Protein AF-A0A3T0YAG1-F1 (afdb_monomer_lite)

pLDDT: mean 77.73, std 17.37, range [33.34, 94.31]

Sequence (149 aa):
MKGSWGEVEWSDKTLEEVADEIDERHTSSPGSAPKASDEEEEIAIKLARVQPSAGVIAAFIELERELGLYLTALGIEWSGSPVVAMKRAPGVSENIKKLVSRLAYLRNAAAHGKSDVSYDSAVEYIRATIELARQVQALTVQQATQSSQ

Foldseek 3Di:
DDPPPPLPQDDPVVLVVLVVVLVVVVVDDDDDDDDCLVVLLVSLLVVCSNQLLSSLLSLLVLLQVLLVLLCVLLVHDDDDTSLVSLCVDPPDDPVLNVLSVVSVVVNVCSVVVVDPQHSVNSSVSSVSSSVSSVVSNVSSVVSNVVVVD

Structure (mmCIF, N/CA/C/O backbone):
data_AF-A0A3T0YAG1-F1
#
_entry.id   AF-A0A3T0YAG1-F1
#
loop_
_atom_site.group_PDB
_atom_site.id
_atom_site.type_symbol
_atom_site.label_atom_id
_atom_site.label_alt_id
_atom_site.label_comp_id
_atom_site.label_asym_id
_atom_site.label_entity_id
_atom_site.label_seq_id
_atom_site.pdbx_PDB_ins_code
_atom_site.Cartn_x
_atom_site.Cartn_y
_atom_site.Cartn_z
_atom_site.occupancy
_atom_site.B_iso_or_equiv
_atom_site.auth_seq_id
_atom_site.auth_comp_id
_atom_site.auth_asym_id
_atom_site.auth_atom_id
_atom_site.pdbx_PDB_model_num
ATOM 1 N N . MET A 1 1 ? 7.481 -4.052 -41.664 1.00 37.50 1 MET A N 1
ATOM 2 C CA . MET A 1 1 ? 8.000 -2.919 -40.871 1.00 37.50 1 MET A CA 1
ATOM 3 C C . MET A 1 1 ? 8.000 -3.355 -39.416 1.00 37.50 1 MET A C 1
ATOM 5 O O . MET A 1 1 ? 6.933 -3.630 -38.888 1.00 37.50 1 MET A O 1
ATOM 9 N N . LYS A 1 2 ? 9.182 -3.575 -38.828 1.00 37.06 2 LYS A N 1
ATOM 10 C CA . LYS A 1 2 ? 9.327 -3.960 -37.417 1.00 37.06 2 LYS A CA 1
ATOM 11 C C . LYS A 1 2 ? 9.065 -2.714 -36.573 1.00 37.06 2 LYS A C 1
ATOM 13 O O . LYS A 1 2 ? 9.778 -1.729 -36.732 1.00 37.06 2 LYS A O 1
ATOM 18 N N . GLY A 1 3 ? 8.022 -2.753 -35.747 1.00 35.72 3 GLY A N 1
ATOM 19 C CA . GLY A 1 3 ? 7.763 -1.725 -34.746 1.00 35.72 3 GLY A CA 1
ATOM 20 C C . GLY A 1 3 ? 8.910 -1.725 -33.748 1.00 35.72 3 GLY A C 1
ATOM 21 O O . GLY A 1 3 ? 9.055 -2.667 -32.974 1.00 35.72 3 GLY A O 1
ATOM 22 N N . SER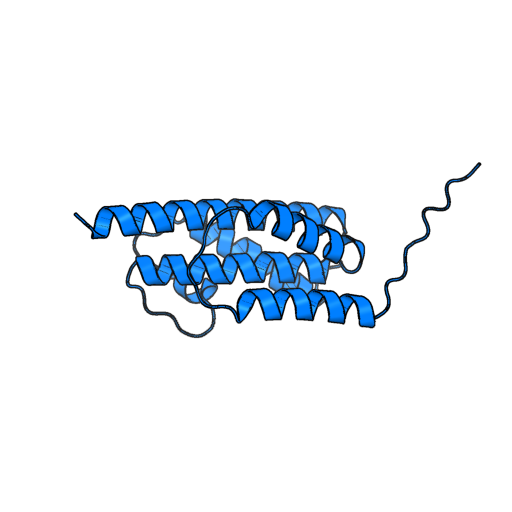 A 1 4 ? 9.752 -0.701 -33.832 1.00 37.78 4 SER A N 1
ATOM 23 C CA . SER A 1 4 ? 10.697 -0.354 -32.782 1.00 37.78 4 SER A CA 1
ATOM 24 C C . SER A 1 4 ? 9.872 0.133 -31.598 1.00 37.78 4 SER A C 1
ATOM 26 O O . SER A 1 4 ? 9.545 1.314 -31.514 1.00 37.78 4 SER A O 1
ATOM 28 N N . TRP A 1 5 ? 9.487 -0.782 -30.711 1.00 38.25 5 TRP A N 1
ATOM 29 C CA . TRP A 1 5 ? 9.132 -0.422 -29.346 1.00 38.25 5 TRP A CA 1
ATOM 30 C C . TRP A 1 5 ? 10.446 -0.025 -28.695 1.00 38.25 5 TRP A C 1
ATOM 32 O O . TRP A 1 5 ? 11.161 -0.871 -28.170 1.00 38.25 5 TRP A O 1
ATOM 42 N N . GLY A 1 6 ? 10.832 1.238 -28.891 1.00 33.34 6 GLY A N 1
ATOM 43 C CA . GLY A 1 6 ? 11.942 1.810 -28.157 1.00 33.34 6 GLY A CA 1
ATOM 44 C C . GLY A 1 6 ? 11.640 1.587 -26.687 1.00 33.34 6 GLY A C 1
ATOM 45 O O . GLY A 1 6 ? 10.617 2.065 -26.197 1.00 33.34 6 GLY A O 1
ATOM 46 N N . GLU A 1 7 ? 12.482 0.800 -26.027 1.00 38.72 7 GLU A N 1
ATOM 47 C CA . GLU A 1 7 ? 12.652 0.892 -24.589 1.00 38.72 7 GLU A CA 1
ATOM 48 C C . GLU A 1 7 ? 12.920 2.374 -24.332 1.00 38.72 7 GLU A C 1
ATOM 50 O O . GLU A 1 7 ? 13.957 2.913 -24.717 1.00 38.72 7 GLU A O 1
ATOM 55 N N . VAL A 1 8 ? 11.899 3.082 -23.853 1.00 43.47 8 VAL A N 1
ATOM 56 C CA . VAL A 1 8 ? 12.059 4.468 -23.440 1.00 43.47 8 VAL A CA 1
ATOM 57 C C . VAL A 1 8 ? 12.910 4.369 -22.186 1.00 43.47 8 VAL A C 1
ATOM 59 O O . VAL A 1 8 ? 12.406 4.020 -21.125 1.00 43.47 8 VAL A O 1
ATOM 62 N N . GLU A 1 9 ? 14.216 4.559 -22.333 1.00 44.88 9 GLU A N 1
ATOM 63 C CA . GLU A 1 9 ? 15.128 4.759 -21.215 1.00 44.88 9 GLU A CA 1
ATOM 64 C C . GLU A 1 9 ? 14.734 6.096 -20.584 1.00 44.88 9 GLU A C 1
ATOM 66 O O . GLU A 1 9 ? 15.046 7.172 -21.100 1.00 44.88 9 GLU A O 1
ATOM 71 N N . TRP A 1 10 ? 13.947 6.046 -19.515 1.00 47.81 10 TRP A N 1
ATOM 72 C CA . TRP A 1 10 ? 13.672 7.241 -18.733 1.00 47.81 10 TRP A CA 1
ATOM 73 C C . TRP A 1 10 ? 14.867 7.485 -17.812 1.00 47.81 10 TRP A C 1
ATOM 75 O O . TRP A 1 10 ? 15.308 6.592 -17.092 1.00 47.81 10 TRP A O 1
ATOM 85 N N . SER A 1 11 ? 15.403 8.701 -17.867 1.00 55.69 11 SER A N 1
ATOM 86 C CA . SER A 1 11 ? 16.516 9.155 -17.031 1.00 55.69 11 SER A CA 1
ATOM 87 C C . SER A 1 11 ? 16.108 9.291 -15.561 1.00 55.69 11 SER A C 1
ATOM 89 O O . SER A 1 11 ? 14.940 9.570 -15.292 1.00 55.69 11 SER A O 1
ATOM 91 N N . ASP A 1 12 ? 17.077 9.248 -14.639 1.00 59.00 12 ASP A N 1
ATOM 92 C CA . ASP A 1 12 ? 16.905 9.504 -13.192 1.00 59.00 12 ASP A CA 1
ATOM 93 C C . ASP A 1 12 ? 15.998 10.711 -12.879 1.00 59.00 12 ASP A C 1
ATOM 95 O O . ASP A 1 12 ? 15.187 10.669 -11.959 1.00 59.00 12 ASP A O 1
ATOM 99 N N . LYS A 1 13 ? 16.055 11.752 -13.717 1.00 56.97 13 LYS A N 1
ATOM 100 C CA . LYS A 1 13 ? 15.223 12.957 -13.621 1.00 56.97 13 LYS A CA 1
ATOM 101 C C . LYS A 1 13 ? 13.711 12.689 -13.653 1.00 56.97 13 LYS A C 1
ATOM 103 O O . LYS A 1 13 ? 12.953 13.379 -12.991 1.00 56.97 13 LYS A O 1
ATOM 108 N N . THR A 1 14 ? 13.243 11.710 -14.422 1.00 59.06 14 THR A N 1
ATOM 109 C CA . THR A 1 14 ? 11.804 11.408 -14.490 1.00 59.06 14 THR A CA 1
ATOM 110 C C . THR A 1 14 ? 11.341 10.632 -13.265 1.00 59.06 14 THR A C 1
ATOM 112 O O . THR A 1 14 ? 10.222 10.816 -12.798 1.00 59.06 14 THR A O 1
ATOM 115 N N . LEU A 1 15 ? 12.201 9.773 -12.717 1.00 58.12 15 LEU A N 1
ATOM 116 C CA . LEU A 1 15 ? 11.906 9.121 -11.444 1.00 58.12 15 LEU A CA 1
ATOM 117 C C . LEU A 1 15 ? 11.791 10.163 -10.322 1.00 58.12 15 LEU A C 1
ATOM 119 O O . LEU A 1 15 ? 10.898 10.044 -9.490 1.00 58.12 15 LEU A O 1
ATOM 123 N N . GLU A 1 16 ? 12.646 11.189 -10.345 1.00 60.69 16 GLU A N 1
ATOM 124 C CA . GLU A 1 16 ? 12.601 12.337 -9.431 1.00 60.69 16 GLU A CA 1
ATOM 125 C C . GLU A 1 16 ? 11.300 13.145 -9.589 1.00 60.69 16 GLU A C 1
ATOM 127 O O . GLU A 1 16 ? 10.573 13.307 -8.618 1.00 60.69 16 GLU A O 1
ATOM 132 N N . GLU A 1 17 ? 10.922 13.528 -10.814 1.00 66.12 17 GLU A N 1
ATOM 133 C CA . GLU A 1 17 ? 9.683 14.285 -11.079 1.00 66.12 17 GLU A CA 1
ATOM 134 C C . GLU A 1 17 ? 8.417 13.564 -10.582 1.00 66.12 17 GLU A C 1
ATOM 136 O O . GLU A 1 17 ? 7.516 14.190 -10.023 1.00 66.12 17 GLU A O 1
ATOM 141 N N . VAL A 1 18 ? 8.334 12.242 -10.758 1.00 61.47 18 VAL A N 1
ATOM 142 C CA . VAL A 1 18 ? 7.173 11.482 -10.273 1.00 61.47 18 VAL A CA 1
ATOM 143 C C . VAL A 1 18 ? 7.220 11.282 -8.754 1.00 61.47 18 VAL A C 1
ATOM 145 O O . VAL A 1 18 ? 6.172 11.243 -8.111 1.00 61.47 18 VAL A O 1
ATOM 148 N N . ALA A 1 19 ? 8.410 11.163 -8.160 1.00 62.03 19 ALA A N 1
ATOM 149 C CA . ALA A 1 19 ? 8.554 11.108 -6.707 1.00 62.03 19 ALA A CA 1
ATOM 150 C C . ALA A 1 19 ? 8.122 12.428 -6.045 1.00 62.03 19 ALA A C 1
ATOM 152 O O . ALA A 1 19 ? 7.430 12.389 -5.028 1.00 62.03 19 ALA A O 1
ATOM 153 N N . ASP A 1 20 ? 8.457 13.567 -6.653 1.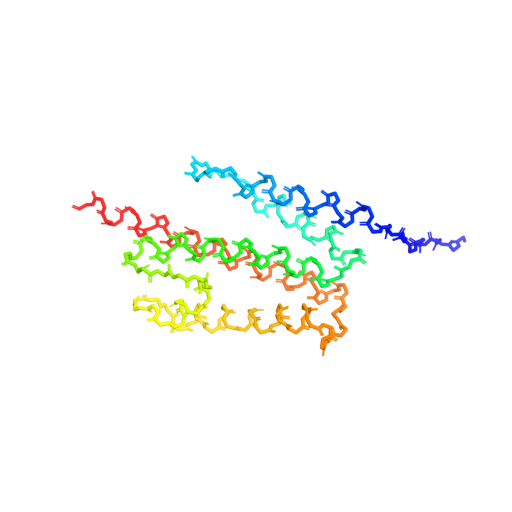00 66.94 20 ASP A N 1
ATOM 154 C CA . ASP A 1 20 ? 8.029 14.892 -6.197 1.00 66.94 20 ASP A CA 1
ATOM 155 C C . ASP A 1 20 ? 6.506 15.063 -6.319 1.00 66.94 20 ASP A C 1
ATOM 157 O O . ASP A 1 20 ? 5.859 15.527 -5.382 1.00 66.94 20 ASP A O 1
ATOM 161 N N . GLU A 1 2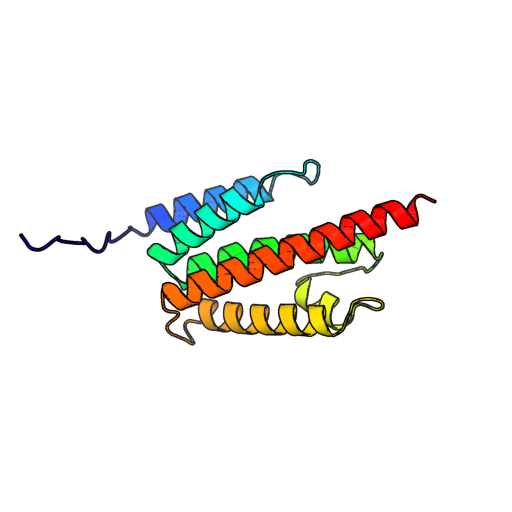1 ? 5.896 14.608 -7.423 1.00 64.06 21 GLU A N 1
ATOM 162 C CA . GLU A 1 21 ? 4.434 14.641 -7.598 1.00 64.06 21 GLU A CA 1
ATOM 163 C C . GLU A 1 21 ? 3.705 13.820 -6.519 1.00 64.06 21 GLU A C 1
ATOM 165 O O . GLU A 1 21 ? 2.640 14.211 -6.030 1.00 64.06 21 GLU A O 1
ATOM 170 N N . ILE A 1 22 ? 4.286 12.684 -6.133 1.00 61.38 22 ILE A N 1
ATOM 171 C CA . ILE A 1 22 ? 3.798 11.854 -5.031 1.00 61.38 22 ILE A CA 1
ATOM 172 C C . ILE A 1 22 ? 3.915 12.633 -3.708 1.00 61.38 22 ILE A C 1
ATOM 174 O O . ILE A 1 22 ? 2.920 12.783 -2.998 1.00 61.38 22 ILE A O 1
ATOM 178 N N . ASP A 1 23 ? 5.082 13.197 -3.387 1.00 58.00 23 ASP A N 1
ATOM 179 C CA . ASP A 1 23 ? 5.314 13.921 -2.126 1.00 58.00 23 ASP A CA 1
ATOM 180 C C . ASP A 1 23 ? 4.425 15.175 -1.967 1.00 58.00 23 ASP A C 1
ATOM 182 O O . ASP A 1 23 ? 3.803 15.387 -0.919 1.00 58.00 23 ASP A O 1
ATOM 186 N N . GLU A 1 24 ? 4.257 15.974 -3.024 1.00 62.88 24 GLU A N 1
ATOM 187 C CA . GLU A 1 24 ? 3.379 17.156 -3.030 1.00 62.88 24 GLU A CA 1
ATOM 188 C C . GLU A 1 24 ? 1.907 16.797 -2.747 1.00 62.88 24 GLU A C 1
ATOM 190 O O . GLU A 1 24 ? 1.205 17.484 -1.990 1.00 62.88 24 GLU A O 1
ATOM 195 N N . ARG A 1 25 ? 1.430 15.675 -3.300 1.00 60.47 25 ARG A N 1
ATOM 196 C CA . ARG A 1 25 ? 0.070 15.165 -3.050 1.00 60.47 25 ARG A CA 1
ATOM 197 C C . ARG A 1 25 ? -0.106 14.655 -1.617 1.00 60.47 25 ARG A C 1
ATOM 199 O O . ARG A 1 25 ? -1.220 14.690 -1.085 1.00 60.47 25 ARG A O 1
ATOM 206 N N . HIS A 1 26 ? 0.971 14.211 -0.973 1.00 52.41 26 HIS A N 1
ATOM 207 C CA . HIS A 1 26 ? 0.948 13.647 0.378 1.00 52.41 26 HIS A CA 1
ATOM 208 C C . HIS A 1 26 ? 1.144 14.665 1.501 1.00 52.41 26 HIS A C 1
ATOM 210 O O . HIS A 1 26 ? 0.631 14.462 2.603 1.00 52.41 26 HIS A O 1
ATOM 216 N N . THR A 1 27 ? 1.844 15.768 1.242 1.00 54.16 27 THR A N 1
ATOM 217 C CA . THR A 1 27 ? 2.043 16.856 2.216 1.00 54.16 27 THR A CA 1
ATOM 218 C C . THR A 1 27 ? 0.796 17.736 2.396 1.00 54.16 27 THR A C 1
ATOM 220 O O . THR A 1 27 ? 0.684 18.481 3.375 1.00 54.16 27 THR A O 1
ATOM 223 N N . SER A 1 28 ? -0.195 17.600 1.511 1.00 42.84 28 SER A N 1
ATOM 224 C CA . SER A 1 28 ? -1.485 18.291 1.580 1.00 42.84 28 SER A CA 1
ATOM 225 C C . SER A 1 28 ? -2.485 17.553 2.499 1.00 42.84 28 SER A C 1
ATOM 227 O O . SER A 1 28 ? -2.848 16.400 2.271 1.00 42.84 28 SER A O 1
ATOM 229 N N . SER A 1 29 ? -2.920 18.233 3.569 1.00 40.97 29 SER A N 1
ATOM 230 C CA . SER A 1 29 ? -3.751 17.727 4.686 1.00 40.97 29 SER A CA 1
ATOM 231 C C . SER A 1 29 ? -5.071 17.005 4.301 1.00 40.97 29 SER A C 1
ATOM 233 O O . SER A 1 29 ? -5.612 17.221 3.216 1.00 40.97 29 SER A O 1
ATOM 235 N N . PRO A 1 30 ? -5.644 16.173 5.203 1.00 46.72 30 PRO A N 1
ATOM 236 C CA . PRO A 1 30 ? -6.677 15.187 4.894 1.00 46.72 30 PRO A CA 1
ATOM 237 C C . PRO A 1 30 ? -8.069 15.827 4.898 1.00 46.72 30 PRO A C 1
ATOM 239 O O . PRO A 1 30 ? -8.616 16.136 5.953 1.00 46.72 30 PRO A O 1
ATOM 242 N N . GLY A 1 31 ? -8.668 16.039 3.727 1.00 39.19 31 GLY A N 1
ATOM 243 C CA . GLY A 1 31 ? -9.985 16.683 3.695 1.00 39.19 31 GLY A CA 1
ATOM 244 C C . GLY A 1 31 ? -10.827 16.507 2.444 1.00 39.19 31 GLY A C 1
ATOM 245 O O . GLY A 1 31 ? -11.899 17.100 2.372 1.00 39.19 31 GLY A O 1
ATOM 246 N N . SER A 1 32 ? -10.416 15.730 1.443 1.00 35.84 32 SER A N 1
ATOM 247 C CA . SER A 1 32 ? -11.239 15.581 0.236 1.00 35.84 32 SER A CA 1
ATOM 248 C C . SER A 1 32 ? -11.034 14.231 -0.438 1.00 35.84 32 SER A C 1
ATOM 250 O O . SER A 1 32 ? -10.085 14.031 -1.183 1.00 35.84 32 SER A O 1
ATOM 252 N N . ALA A 1 33 ? -11.967 13.312 -0.200 1.00 42.19 33 ALA A N 1
ATOM 253 C CA . ALA A 1 33 ? -12.355 12.323 -1.206 1.00 42.19 33 ALA A CA 1
ATOM 254 C C . ALA A 1 33 ? -13.433 12.966 -2.116 1.00 42.19 33 ALA A C 1
ATOM 256 O O . ALA A 1 33 ? -14.092 13.894 -1.633 1.00 42.19 33 ALA A O 1
ATOM 257 N N . PRO A 1 34 ? -13.716 12.501 -3.357 1.00 50.25 34 PRO A N 1
ATOM 258 C CA . PRO A 1 34 ? -13.236 11.283 -4.034 1.00 50.25 34 PRO A CA 1
ATOM 259 C C . PRO A 1 34 ? -12.855 11.459 -5.537 1.00 50.25 34 PRO A C 1
ATOM 261 O O . PRO A 1 34 ? -13.516 12.201 -6.260 1.00 50.25 34 PRO A O 1
ATOM 264 N N . LYS A 1 35 ? -11.835 10.715 -6.012 1.00 48.34 35 LYS A N 1
ATOM 265 C CA . LYS A 1 35 ? -11.559 10.243 -7.411 1.00 48.34 35 LYS A CA 1
ATOM 266 C C . LYS A 1 35 ? -10.098 9.804 -7.639 1.00 48.34 35 LYS A C 1
ATOM 268 O O . LYS A 1 35 ? -9.755 9.384 -8.737 1.00 48.34 35 LYS A O 1
ATOM 273 N N . ALA A 1 36 ? -9.258 9.864 -6.609 1.00 53.69 36 ALA A N 1
ATOM 274 C CA . ALA A 1 36 ? -7.817 9.685 -6.740 1.00 53.69 36 ALA A CA 1
ATOM 275 C C . ALA A 1 36 ? -7.381 8.284 -7.222 1.00 53.69 36 ALA A C 1
ATOM 277 O O . ALA A 1 36 ? -6.386 8.185 -7.922 1.00 53.69 36 ALA A O 1
ATOM 278 N N . SER A 1 37 ? -8.170 7.225 -6.998 1.00 63.75 37 SER A N 1
ATOM 279 C CA . SER A 1 37 ? -7.719 5.850 -7.277 1.00 63.75 37 SER A CA 1
ATOM 280 C C . SER A 1 37 ? -7.412 5.517 -8.740 1.00 63.75 37 SER A C 1
ATOM 282 O O . SER A 1 37 ? -6.617 4.618 -8.993 1.00 63.75 37 SER A O 1
ATOM 284 N N . ASP A 1 38 ? -8.054 6.191 -9.698 1.00 70.81 38 ASP A N 1
ATOM 285 C CA . ASP A 1 38 ? -7.802 5.927 -11.125 1.00 70.81 38 ASP A CA 1
ATOM 286 C C . ASP A 1 38 ? -6.546 6.671 -11.600 1.00 70.81 38 ASP A C 1
ATOM 288 O O . ASP A 1 38 ? -5.752 6.133 -12.369 1.00 70.81 38 ASP A O 1
ATOM 292 N N . GLU A 1 39 ? -6.330 7.885 -11.087 1.00 77.75 39 GLU A N 1
ATOM 293 C CA . GLU A 1 39 ? -5.114 8.664 -11.334 1.00 77.75 39 GLU A CA 1
ATOM 294 C C . GLU A 1 39 ? -3.903 8.054 -10.607 1.00 77.75 39 GLU A C 1
ATOM 296 O O . GLU A 1 39 ? -2.819 7.979 -11.178 1.00 77.75 39 GLU A O 1
ATOM 301 N N . GLU A 1 40 ? -4.090 7.552 -9.384 1.00 76.06 40 GLU A N 1
ATOM 302 C CA . GLU A 1 40 ? -3.089 6.810 -8.604 1.00 76.06 40 GLU A CA 1
ATOM 303 C C . GLU A 1 40 ? -2.688 5.509 -9.310 1.00 76.06 40 GLU A C 1
ATOM 305 O O . GLU A 1 40 ? -1.498 5.199 -9.411 1.00 76.06 40 GLU A O 1
ATOM 310 N N . GLU A 1 41 ? -3.661 4.767 -9.858 1.00 85.06 41 GLU A N 1
ATOM 311 C CA . GLU A 1 41 ? -3.382 3.593 -10.691 1.00 85.06 41 GLU A CA 1
ATOM 312 C C . GLU A 1 41 ? -2.584 3.989 -11.930 1.00 85.06 41 GLU A C 1
ATOM 314 O O . GLU A 1 41 ? -1.581 3.348 -12.253 1.00 85.06 41 GLU A O 1
ATOM 319 N N . GLU A 1 42 ? -2.983 5.063 -12.608 1.00 87.31 42 GLU A N 1
ATOM 320 C CA . GLU A 1 42 ? -2.296 5.532 -13.803 1.00 87.31 42 GLU A CA 1
ATOM 321 C C . GLU A 1 42 ? -0.842 5.936 -13.512 1.00 87.31 42 GLU A C 1
ATOM 323 O O . GLU A 1 42 ? 0.060 5.529 -14.249 1.00 87.31 42 GLU A O 1
ATOM 328 N N . ILE A 1 43 ? -0.592 6.684 -12.434 1.00 85.69 43 ILE A N 1
ATOM 329 C CA . ILE A 1 43 ? 0.751 7.112 -12.013 1.00 85.69 43 ILE A CA 1
ATOM 330 C C . ILE A 1 43 ? 1.604 5.901 -11.627 1.00 85.69 43 ILE A C 1
ATOM 332 O O . ILE A 1 43 ? 2.719 5.746 -12.132 1.00 85.69 43 ILE A O 1
ATOM 336 N N . ALA A 1 44 ? 1.081 4.993 -10.802 1.00 87.62 44 ALA A N 1
ATOM 337 C CA . ALA A 1 44 ? 1.815 3.803 -10.385 1.00 87.62 44 ALA A CA 1
ATOM 338 C C . ALA A 1 44 ? 2.132 2.873 -11.571 1.00 87.62 44 ALA A C 1
ATOM 340 O O . ALA A 1 44 ? 3.235 2.328 -11.659 1.00 87.62 44 ALA A O 1
ATOM 341 N N . ILE A 1 45 ? 1.211 2.725 -12.530 1.00 89.75 45 ILE A N 1
ATOM 342 C CA . ILE A 1 45 ? 1.454 1.958 -13.760 1.00 89.75 45 ILE A CA 1
ATOM 343 C C . ILE A 1 45 ? 2.483 2.660 -14.654 1.00 89.75 45 ILE A C 1
ATOM 345 O O . ILE A 1 45 ? 3.335 1.977 -15.232 1.00 89.75 45 ILE A O 1
ATOM 349 N N . LYS A 1 46 ? 2.436 3.994 -14.780 1.00 87.81 46 LYS A N 1
ATOM 350 C CA . LYS A 1 46 ? 3.456 4.770 -15.507 1.00 87.81 46 LYS A CA 1
ATOM 351 C C . LYS A 1 46 ? 4.837 4.561 -14.889 1.00 87.81 46 LYS A C 1
ATOM 353 O O . LYS A 1 46 ? 5.764 4.240 -15.625 1.00 87.81 46 LYS A O 1
ATOM 358 N N . LEU A 1 47 ? 4.951 4.623 -13.562 1.00 86.44 47 LEU A N 1
ATOM 359 C CA . LEU A 1 47 ? 6.184 4.303 -12.839 1.00 86.44 47 LEU A CA 1
ATOM 360 C C . LEU A 1 47 ? 6.653 2.875 -13.099 1.00 86.44 47 LEU A C 1
ATOM 362 O O . LEU A 1 47 ? 7.820 2.661 -13.409 1.00 86.44 47 LEU A O 1
ATOM 366 N N . ALA A 1 48 ? 5.750 1.896 -13.026 1.00 88.31 48 ALA A N 1
ATOM 367 C CA . ALA A 1 48 ? 6.108 0.497 -13.226 1.00 88.31 48 ALA A CA 1
ATOM 368 C C . ALA A 1 48 ? 6.654 0.211 -14.630 1.00 88.31 48 ALA A C 1
ATOM 370 O O . ALA A 1 48 ? 7.483 -0.684 -14.779 1.00 88.31 48 ALA A O 1
ATOM 371 N N . ARG A 1 49 ? 6.217 0.961 -15.654 1.00 87.94 49 ARG A N 1
ATOM 372 C CA . ARG A 1 49 ? 6.765 0.846 -17.020 1.00 87.94 49 ARG A CA 1
ATOM 373 C C . ARG A 1 49 ? 8.236 1.230 -17.096 1.00 87.94 49 ARG A C 1
ATOM 375 O O . ARG A 1 49 ? 8.937 0.713 -17.955 1.00 87.94 49 ARG A O 1
ATOM 382 N N . VAL A 1 50 ? 8.666 2.146 -16.236 1.00 86.62 50 VAL A N 1
ATOM 383 C CA . VAL A 1 50 ? 10.048 2.626 -16.165 1.00 86.62 50 VAL A CA 1
ATOM 384 C C . VAL A 1 50 ? 10.867 1.737 -15.247 1.00 86.62 50 VAL A C 1
ATOM 386 O O . VAL A 1 50 ? 11.884 1.171 -15.630 1.00 86.62 50 VAL A O 1
ATOM 389 N N . GLN A 1 51 ? 10.391 1.615 -14.015 1.00 87.25 51 GLN A N 1
ATOM 390 C CA . GLN A 1 51 ? 11.037 0.893 -12.946 1.00 87.25 51 GLN A CA 1
ATOM 391 C C . GLN A 1 51 ? 9.941 0.152 -12.168 1.00 87.25 51 GLN A C 1
ATOM 393 O O . GLN A 1 51 ? 9.272 0.746 -11.318 1.00 87.25 51 GLN A O 1
ATOM 398 N N . PRO A 1 52 ? 9.734 -1.153 -12.432 1.00 88.81 52 PRO A N 1
ATOM 399 C CA . PRO A 1 52 ? 8.673 -1.946 -11.808 1.00 88.81 52 PRO A CA 1
ATOM 400 C C . PRO A 1 52 ? 8.630 -1.837 -10.279 1.00 88.81 52 PRO A C 1
ATOM 402 O O . PRO A 1 52 ? 7.557 -1.722 -9.686 1.00 88.81 52 PRO A O 1
ATOM 405 N N . SER A 1 53 ? 9.797 -1.807 -9.628 1.00 87.56 53 SER A N 1
ATOM 406 C CA . SER A 1 53 ? 9.900 -1.636 -8.177 1.00 87.56 53 SER A CA 1
ATOM 407 C C . SER A 1 53 ? 9.412 -0.268 -7.692 1.00 87.56 53 SER A C 1
ATOM 409 O O . SER A 1 53 ? 8.794 -0.207 -6.630 1.00 87.56 53 SER A O 1
ATOM 411 N N . ALA A 1 54 ? 9.619 0.807 -8.458 1.00 88.00 54 ALA A N 1
ATOM 412 C CA . ALA A 1 54 ? 9.138 2.143 -8.110 1.00 88.00 54 ALA A CA 1
ATOM 413 C C . ALA A 1 54 ? 7.605 2.200 -8.123 1.00 88.00 54 ALA A C 1
ATOM 415 O O . ALA A 1 54 ? 7.004 2.682 -7.167 1.00 88.00 54 ALA A O 1
ATOM 416 N N . GLY A 1 55 ? 6.962 1.616 -9.141 1.00 89.44 55 GLY A N 1
ATOM 417 C CA . GLY A 1 55 ? 5.497 1.534 -9.203 1.00 89.44 55 GLY A CA 1
ATOM 418 C C . GLY A 1 55 ? 4.891 0.721 -8.051 1.00 89.44 55 GLY A C 1
ATOM 419 O O . GLY A 1 55 ? 3.894 1.125 -7.455 1.00 89.44 55 GLY A O 1
ATOM 420 N N . VAL A 1 56 ? 5.537 -0.388 -7.672 1.00 90.38 56 VAL A N 1
ATOM 421 C CA . VAL A 1 56 ? 5.169 -1.195 -6.492 1.00 90.38 56 VAL A CA 1
ATOM 422 C C . VAL A 1 56 ? 5.269 -0.385 -5.197 1.00 90.38 56 VAL A C 1
ATOM 424 O O . VAL A 1 56 ? 4.388 -0.480 -4.341 1.00 90.38 56 VAL A O 1
ATOM 427 N N . ILE A 1 57 ? 6.340 0.396 -5.032 1.00 88.81 57 ILE A N 1
ATOM 428 C CA . ILE A 1 57 ? 6.547 1.230 -3.844 1.00 88.81 57 ILE A CA 1
ATOM 429 C C . ILE A 1 57 ? 5.493 2.338 -3.781 1.00 88.81 57 ILE A C 1
ATOM 431 O O . ILE A 1 57 ? 4.863 2.478 -2.736 1.00 88.81 57 ILE A O 1
ATOM 435 N N . ALA A 1 58 ? 5.264 3.057 -4.884 1.00 88.25 58 ALA A N 1
ATOM 436 C CA . ALA A 1 58 ? 4.287 4.142 -4.965 1.00 88.25 58 ALA A CA 1
ATOM 437 C C . ALA A 1 58 ? 2.875 3.669 -4.596 1.00 88.25 58 ALA A C 1
ATOM 439 O O . ALA A 1 58 ? 2.262 4.212 -3.681 1.00 88.25 58 ALA A O 1
ATOM 440 N N . ALA A 1 59 ? 2.398 2.579 -5.208 1.00 90.31 59 ALA A N 1
ATOM 441 C CA . ALA A 1 59 ? 1.085 2.027 -4.876 1.00 90.31 59 ALA A CA 1
ATOM 442 C C . ALA A 1 59 ? 0.977 1.607 -3.399 1.00 90.31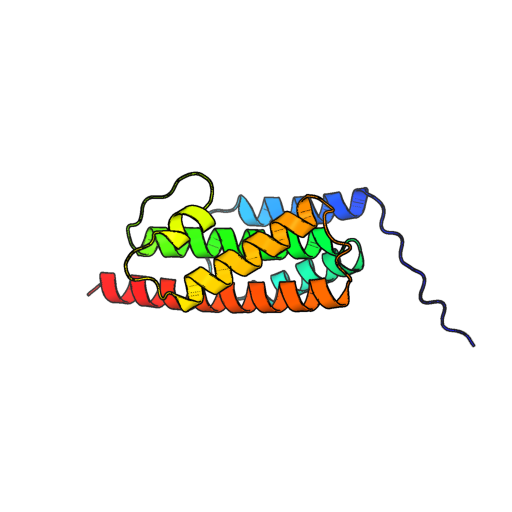 59 ALA A C 1
ATOM 444 O O . ALA A 1 59 ? -0.083 1.720 -2.787 1.00 90.31 59 ALA A O 1
ATOM 445 N N . PHE A 1 60 ? 2.067 1.113 -2.805 1.00 92.88 60 PHE A N 1
ATOM 446 C CA . PHE A 1 60 ? 2.050 0.686 -1.409 1.00 92.88 60 PHE A CA 1
ATOM 447 C C . PHE A 1 60 ? 2.041 1.852 -0.413 1.00 92.88 60 PHE A C 1
A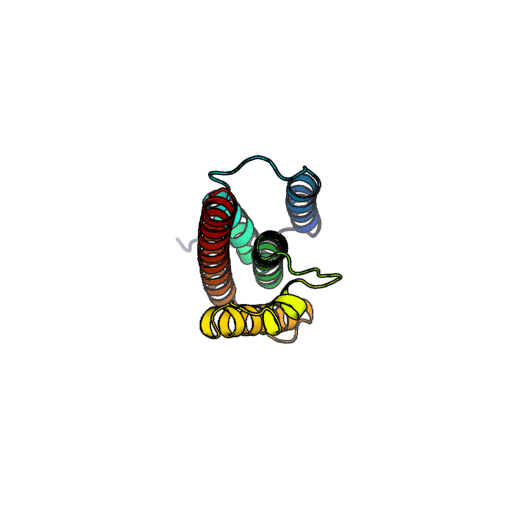TOM 449 O O . PHE A 1 60 ? 1.467 1.699 0.661 1.00 92.88 60 PHE A O 1
ATOM 456 N N . ILE A 1 61 ? 2.632 3.001 -0.756 1.00 90.19 61 ILE A N 1
ATOM 457 C CA . ILE A 1 61 ? 2.576 4.214 0.076 1.00 90.19 61 ILE A CA 1
ATOM 458 C C . ILE A 1 61 ? 1.120 4.659 0.266 1.00 90.19 61 ILE A C 1
ATOM 460 O O . ILE A 1 61 ? 0.707 4.926 1.396 1.00 90.19 61 ILE A O 1
ATOM 464 N N . GLU A 1 62 ? 0.314 4.632 -0.799 1.00 87.88 62 GLU A N 1
ATOM 465 C CA . GLU A 1 62 ? -1.117 4.955 -0.704 1.00 87.88 62 GLU A CA 1
ATOM 466 C C . GLU A 1 62 ? -1.876 3.975 0.192 1.00 87.88 62 GLU A C 1
ATOM 468 O O . GLU A 1 62 ? -2.674 4.373 1.044 1.00 87.88 62 GLU A O 1
ATOM 473 N N . LEU A 1 63 ? -1.573 2.678 0.084 1.00 91.94 63 LEU A N 1
ATOM 474 C CA . LEU A 1 63 ? -2.141 1.697 1.002 1.00 91.94 63 LEU A CA 1
ATOM 475 C C . LEU A 1 63 ? -1.737 1.987 2.458 1.00 91.94 63 LEU A C 1
ATOM 477 O O . LEU A 1 63 ? -2.583 1.895 3.344 1.00 91.94 63 LEU A O 1
ATOM 481 N N . GLU A 1 64 ? -0.478 2.341 2.739 1.00 93.44 64 GLU A N 1
ATOM 482 C CA . GLU A 1 64 ? -0.046 2.691 4.100 1.00 93.44 64 GLU A CA 1
ATOM 483 C C . GLU A 1 64 ? -0.815 3.897 4.653 1.00 93.44 64 GLU A C 1
ATOM 485 O O . GLU A 1 64 ? -1.231 3.870 5.815 1.00 93.44 64 GLU A O 1
ATOM 490 N N . ARG A 1 65 ? -1.080 4.910 3.823 1.00 89.62 65 ARG A N 1
ATOM 491 C CA . ARG A 1 65 ? -1.903 6.066 4.197 1.00 89.62 65 ARG A CA 1
ATOM 492 C C . ARG A 1 65 ? -3.323 5.651 4.581 1.00 89.62 65 ARG A C 1
ATOM 494 O O . ARG A 1 65 ? -3.783 6.002 5.669 1.00 89.62 65 ARG A O 1
ATOM 501 N N . GLU A 1 66 ? -4.000 4.887 3.728 1.00 91.69 66 GLU A N 1
ATOM 502 C CA . GLU A 1 66 ? -5.376 4.436 3.976 1.00 91.69 66 GLU A CA 1
ATOM 503 C C . GLU A 1 66 ? -5.469 3.525 5.208 1.00 91.69 66 GLU A C 1
ATOM 505 O O . GLU A 1 66 ? -6.390 3.649 6.018 1.00 91.69 66 GLU A O 1
ATOM 510 N N . LEU A 1 67 ? -4.468 2.666 5.427 1.00 94.31 67 LEU A N 1
ATOM 511 C CA . LEU A 1 67 ? -4.357 1.883 6.659 1.00 94.31 67 LEU A CA 1
ATOM 512 C C . LEU A 1 67 ? -4.208 2.781 7.888 1.00 94.31 67 LEU A C 1
ATOM 514 O O . LEU A 1 67 ? -4.835 2.517 8.912 1.00 94.31 67 LEU A O 1
ATOM 518 N N . GLY A 1 68 ? -3.404 3.839 7.795 1.00 93.25 68 GLY A N 1
ATOM 519 C CA . GLY A 1 68 ? -3.233 4.811 8.868 1.00 93.25 68 GLY A CA 1
ATOM 520 C C . GLY A 1 68 ? -4.538 5.517 9.238 1.00 93.25 68 GLY A C 1
ATOM 521 O O . GLY A 1 68 ? -4.876 5.603 10.419 1.00 93.25 68 GLY A O 1
ATOM 522 N N . LEU A 1 69 ? -5.302 5.965 8.237 1.00 91.81 69 LEU A N 1
ATOM 523 C CA . LEU A 1 69 ? -6.623 6.573 8.436 1.00 91.81 69 LEU A CA 1
ATOM 524 C C . LEU A 1 69 ? -7.611 5.586 9.061 1.00 91.81 69 LEU A C 1
ATOM 526 O O . LEU A 1 69 ? -8.320 5.938 10.005 1.00 91.81 69 LEU A O 1
ATOM 530 N N . TYR A 1 70 ? -7.622 4.345 8.579 1.00 93.56 70 TYR A N 1
ATOM 531 C CA . TYR A 1 70 ? -8.494 3.304 9.109 1.00 93.56 70 TYR A CA 1
ATOM 532 C C . TYR A 1 70 ? -8.185 2.972 10.572 1.00 93.56 70 TYR A C 1
ATOM 534 O O . TYR A 1 70 ? -9.092 2.909 11.400 1.00 93.56 70 TYR A O 1
ATOM 542 N N . LEU A 1 71 ? -6.905 2.817 10.922 1.00 93.50 71 LEU A N 1
ATOM 543 C CA . LEU A 1 71 ? -6.471 2.579 12.302 1.00 93.50 71 LEU A CA 1
ATOM 544 C C . LEU A 1 71 ? -6.871 3.732 13.226 1.00 93.50 71 LEU A C 1
ATOM 546 O O . LEU A 1 71 ? -7.405 3.489 14.308 1.00 93.50 71 LEU A O 1
ATOM 550 N N . THR A 1 72 ? -6.694 4.976 12.776 1.00 92.06 72 THR A N 1
ATOM 551 C CA . THR A 1 72 ? -7.144 6.163 13.514 1.00 92.06 72 THR A CA 1
ATOM 552 C C . THR A 1 72 ? -8.662 6.159 13.712 1.00 92.06 72 THR A C 1
ATOM 554 O O . THR A 1 72 ? -9.131 6.428 14.815 1.00 92.06 72 THR A O 1
ATOM 557 N N . ALA A 1 73 ? -9.444 5.793 12.690 1.00 90.62 73 ALA A N 1
ATOM 558 C CA . ALA A 1 73 ? -10.902 5.687 12.793 1.00 90.62 73 ALA A CA 1
ATOM 559 C C . ALA A 1 73 ? -11.363 4.580 13.761 1.00 90.62 73 ALA A C 1
ATOM 561 O O . ALA A 1 73 ? -12.432 4.688 14.360 1.00 90.62 73 ALA A O 1
ATOM 562 N N . LEU A 1 74 ? -10.547 3.540 13.953 1.00 90.38 74 LEU A N 1
ATOM 563 C CA . LEU A 1 74 ? -10.755 2.502 14.966 1.00 90.38 74 LEU A CA 1
ATOM 564 C C . LEU A 1 74 ? -10.301 2.923 16.377 1.00 90.38 74 LEU A C 1
ATOM 566 O O . LEU A 1 74 ? -10.426 2.134 17.312 1.00 90.38 74 LEU A O 1
ATOM 570 N N . GLY A 1 75 ? -9.751 4.130 16.546 1.00 91.75 75 GLY A N 1
ATOM 571 C CA . GLY A 1 75 ? -9.172 4.581 17.814 1.00 91.75 75 GLY A CA 1
ATOM 572 C C . GLY A 1 75 ? -7.882 3.846 18.187 1.00 91.75 75 GLY A C 1
ATOM 573 O O . GLY A 1 75 ? -7.527 3.777 19.362 1.00 91.75 75 GLY A O 1
ATOM 574 N N . ILE A 1 76 ? -7.192 3.258 17.207 1.00 91.44 76 ILE A N 1
ATOM 575 C CA . ILE A 1 76 ? -5.938 2.538 17.415 1.00 91.44 76 ILE A CA 1
ATOM 576 C C . ILE A 1 76 ? -4.787 3.513 17.198 1.00 91.44 76 ILE A C 1
ATOM 578 O O . ILE A 1 76 ? -4.515 3.930 16.073 1.00 91.44 76 ILE A O 1
ATOM 582 N N . GLU A 1 77 ? -4.077 3.840 18.274 1.00 89.25 77 GLU A N 1
ATOM 583 C CA . GLU A 1 77 ? -2.834 4.598 18.176 1.00 89.25 77 GLU A CA 1
ATOM 584 C C . GLU A 1 77 ? -1.755 3.776 17.464 1.00 89.25 77 GLU A C 1
ATOM 586 O O . GLU A 1 77 ? -1.535 2.594 17.751 1.00 89.25 77 GLU A O 1
ATOM 591 N N . TRP A 1 78 ? -1.049 4.417 16.539 1.00 90.19 78 TRP A N 1
ATOM 592 C CA . TRP A 1 78 ? 0.066 3.815 15.827 1.00 90.19 78 TRP A CA 1
ATOM 593 C C . TRP A 1 78 ? 1.178 4.837 15.609 1.00 90.19 78 TRP A C 1
ATOM 595 O O . TRP A 1 78 ? 0.942 6.035 15.479 1.00 90.19 78 TRP A O 1
ATOM 605 N N . SER A 1 79 ? 2.416 4.349 15.585 1.00 85.19 79 SER A N 1
ATOM 606 C CA . SER A 1 79 ? 3.602 5.140 15.272 1.00 85.19 79 SER A CA 1
ATOM 607 C C . SER A 1 79 ? 4.542 4.326 14.387 1.00 85.19 79 SER A C 1
ATOM 609 O O . SER A 1 79 ? 4.631 3.099 14.493 1.00 85.19 79 SER A O 1
ATOM 611 N N . GLY A 1 80 ? 5.225 5.003 13.465 1.00 86.12 80 GLY A N 1
ATOM 612 C CA . GLY A 1 80 ? 6.058 4.339 12.466 1.00 86.12 80 GLY A CA 1
ATOM 613 C C . GLY A 1 80 ? 5.221 3.725 11.345 1.00 86.12 80 GLY A C 1
ATOM 614 O O . GLY A 1 80 ? 4.637 4.456 10.558 1.00 86.12 80 GLY A O 1
ATOM 615 N N . SER A 1 81 ? 5.188 2.391 11.241 1.00 88.19 81 SER A N 1
ATOM 616 C CA . SER A 1 81 ? 4.537 1.708 10.113 1.00 88.19 81 SER A CA 1
ATOM 617 C C . SER A 1 81 ? 3.100 1.272 10.447 1.00 88.19 81 SER A C 1
ATOM 619 O O . SER A 1 81 ? 2.911 0.418 11.327 1.00 88.19 81 SER A O 1
ATOM 621 N N . PRO A 1 82 ? 2.086 1.755 9.705 1.00 91.19 82 PRO A N 1
ATOM 622 C CA . PRO A 1 82 ? 0.694 1.350 9.897 1.00 91.19 82 PRO A CA 1
ATOM 623 C C . PRO A 1 82 ? 0.490 -0.141 9.591 1.00 91.19 82 PRO A C 1
ATOM 625 O O . PRO A 1 82 ? -0.354 -0.791 10.201 1.00 91.19 82 PRO A O 1
ATOM 628 N N . VAL A 1 83 ? 1.337 -0.748 8.751 1.00 92.50 83 VAL A N 1
ATOM 629 C CA . VAL A 1 83 ? 1.357 -2.201 8.502 1.00 92.50 83 VAL A CA 1
ATOM 630 C C . VAL A 1 83 ? 1.605 -2.996 9.787 1.00 92.50 83 VAL A C 1
ATOM 632 O O . VAL A 1 83 ? 0.998 -4.048 10.001 1.00 92.50 83 VAL A O 1
ATOM 635 N N . VAL A 1 84 ? 2.508 -2.526 10.654 1.00 91.38 84 VAL A N 1
ATOM 636 C CA . VAL A 1 84 ? 2.830 -3.209 11.919 1.00 91.38 84 VAL A CA 1
ATOM 637 C C . VAL A 1 84 ? 1.662 -3.111 12.895 1.00 91.38 84 VAL A C 1
ATOM 639 O O . VAL A 1 84 ? 1.312 -4.115 13.521 1.00 91.38 84 VAL A O 1
ATOM 642 N N . ALA A 1 85 ? 1.041 -1.937 12.992 1.00 93.19 85 ALA A N 1
ATOM 643 C CA . ALA A 1 85 ? -0.148 -1.732 13.811 1.00 93.19 85 ALA A CA 1
ATOM 644 C C . ALA A 1 85 ? -1.331 -2.578 13.309 1.00 93.19 85 ALA A C 1
ATOM 646 O O . ALA A 1 85 ? -1.967 -3.277 14.097 1.00 93.19 85 ALA A O 1
ATOM 647 N N . MET A 1 86 ? -1.541 -2.636 11.991 1.00 93.06 86 MET A N 1
ATOM 648 C CA . MET A 1 86 ? -2.617 -3.402 11.356 1.00 93.06 86 MET A CA 1
ATOM 649 C C . MET A 1 86 ? -2.583 -4.894 11.702 1.00 93.06 86 MET A C 1
ATOM 651 O O . MET A 1 86 ? -3.622 -5.509 11.943 1.00 93.06 86 MET A O 1
ATOM 655 N N . LYS A 1 87 ? -1.389 -5.490 11.821 1.00 89.94 87 LYS A N 1
ATOM 656 C CA . LYS A 1 87 ? -1.234 -6.897 12.242 1.00 89.94 87 LYS A CA 1
ATOM 657 C C . LYS A 1 87 ? -1.814 -7.176 13.630 1.00 89.94 87 LYS A C 1
ATOM 659 O O . LYS A 1 87 ? -2.208 -8.305 13.907 1.00 89.94 87 LYS A O 1
ATOM 664 N N . ARG A 1 88 ? -1.839 -6.168 14.501 1.00 89.06 88 ARG A N 1
ATOM 665 C CA . ARG A 1 88 ? -2.272 -6.271 15.902 1.00 89.06 88 ARG A CA 1
ATOM 666 C C . ARG A 1 88 ? -3.645 -5.648 16.144 1.00 89.06 88 ARG A C 1
ATOM 668 O O . ARG A 1 88 ? -4.162 -5.774 17.248 1.00 89.06 88 ARG A O 1
ATOM 675 N N . ALA A 1 89 ? -4.229 -5.006 15.134 1.00 91.44 89 ALA A N 1
ATOM 676 C CA . ALA A 1 89 ? -5.475 -4.272 15.257 1.00 91.44 89 ALA A CA 1
ATOM 677 C C . ALA A 1 89 ? -6.636 -5.201 15.675 1.00 91.44 89 ALA A C 1
ATOM 679 O O . ALA A 1 89 ? -6.938 -6.170 14.957 1.00 91.44 89 ALA A O 1
ATOM 680 N N . PRO A 1 90 ? -7.282 -4.952 16.832 1.00 90.25 90 PRO A N 1
ATOM 681 C CA . PRO A 1 90 ? -8.503 -5.654 17.203 1.00 90.25 90 PRO A CA 1
ATOM 682 C C . PRO A 1 90 ? -9.645 -5.258 16.258 1.00 90.25 90 PRO A C 1
ATOM 684 O O . PRO A 1 90 ? -9.651 -4.167 15.698 1.00 90.25 90 PRO A O 1
ATOM 687 N N . GLY A 1 91 ? -10.604 -6.161 16.041 1.00 86.38 91 GLY A N 1
ATOM 688 C CA . GLY A 1 91 ? -11.778 -5.894 15.194 1.00 86.38 91 GLY A CA 1
ATOM 689 C C . GLY A 1 91 ? -11.525 -5.916 13.680 1.00 86.38 91 GLY A C 1
ATOM 690 O O . GLY A 1 91 ? -12.472 -6.005 12.907 1.00 86.38 91 GLY A O 1
ATOM 691 N N . VAL A 1 92 ? -10.266 -5.927 13.238 1.00 89.88 92 VAL A N 1
ATOM 692 C CA . VAL A 1 92 ? -9.902 -6.070 11.823 1.00 89.88 92 VAL A CA 1
ATOM 693 C C . VAL A 1 92 ? -9.916 -7.538 11.400 1.00 89.88 92 VAL A C 1
ATOM 695 O O . VAL A 1 92 ? -9.349 -8.396 12.082 1.00 89.88 92 VAL A O 1
ATOM 698 N N . SER A 1 93 ? -10.501 -7.828 10.233 1.00 90.56 93 SER A N 1
ATOM 699 C CA . SER A 1 93 ? -10.559 -9.193 9.702 1.00 90.56 93 SER A CA 1
ATOM 700 C C . SER A 1 93 ? -9.169 -9.781 9.416 1.00 90.56 93 SER A C 1
ATOM 702 O O . SER A 1 93 ? -8.281 -9.125 8.864 1.00 90.56 93 SER A O 1
ATOM 704 N N . GLU A 1 94 ? -8.992 -11.068 9.721 1.00 90.69 94 GLU A N 1
ATOM 705 C CA . GLU A 1 94 ? -7.737 -11.785 9.454 1.00 90.69 94 GLU A CA 1
ATOM 706 C C . GLU A 1 94 ? -7.386 -11.841 7.960 1.00 90.69 94 GLU A C 1
ATOM 708 O O . GLU A 1 94 ? -6.213 -11.928 7.599 1.00 90.69 94 GLU A O 1
ATOM 713 N N . ASN A 1 95 ? -8.384 -11.753 7.075 1.00 86.94 95 ASN A N 1
ATOM 714 C CA . ASN A 1 95 ? -8.148 -11.700 5.637 1.00 86.94 95 ASN A CA 1
ATOM 715 C C . ASN A 1 95 ? -7.413 -10.413 5.231 1.00 86.94 95 ASN A C 1
ATOM 717 O O . ASN A 1 95 ? -6.385 -10.482 4.559 1.00 86.94 95 ASN A O 1
ATOM 721 N N . ILE A 1 96 ? -7.879 -9.250 5.703 1.00 89.50 96 ILE A N 1
ATOM 722 C CA . ILE A 1 96 ? -7.232 -7.960 5.416 1.00 89.50 96 ILE A CA 1
ATOM 723 C C . ILE A 1 96 ? -5.811 -7.949 5.987 1.00 89.50 96 ILE A C 1
ATOM 725 O O . ILE A 1 96 ? -4.870 -7.595 5.281 1.00 89.50 96 ILE A O 1
ATOM 729 N N . LYS A 1 97 ? -5.614 -8.427 7.224 1.00 90.81 97 LYS A N 1
ATOM 730 C CA . LYS A 1 97 ? -4.272 -8.515 7.833 1.00 90.81 97 LYS A CA 1
ATOM 731 C C . LYS A 1 97 ? -3.306 -9.363 7.006 1.00 90.81 97 LYS A C 1
ATOM 733 O O . LYS A 1 97 ? -2.141 -8.986 6.837 1.00 90.81 97 LYS A O 1
ATOM 738 N N . LYS A 1 98 ? -3.773 -10.504 6.483 1.00 86.81 98 LYS A N 1
ATOM 739 C CA . LYS A 1 98 ? -2.983 -11.386 5.610 1.00 86.81 98 LYS A CA 1
ATOM 740 C C . LYS A 1 98 ? -2.633 -10.708 4.288 1.00 86.81 98 LYS A C 1
ATOM 742 O O . LYS A 1 98 ? -1.475 -10.782 3.881 1.00 86.81 98 LYS A O 1
ATOM 747 N N . LEU A 1 99 ? -3.589 -10.032 3.649 1.00 86.25 99 LEU A N 1
ATOM 748 C CA . LEU A 1 99 ? -3.364 -9.312 2.392 1.00 86.25 99 LEU A CA 1
ATOM 749 C C . LEU A 1 99 ? -2.358 -8.170 2.566 1.00 86.25 99 LEU A C 1
ATOM 751 O O . LEU A 1 99 ? -1.352 -8.146 1.861 1.00 86.25 99 LEU A O 1
ATOM 755 N N . VAL A 1 100 ? -2.548 -7.313 3.572 1.00 90.50 100 VAL A N 1
ATOM 756 C CA . VAL A 1 100 ? -1.604 -6.236 3.919 1.00 90.50 100 VAL A CA 1
ATOM 757 C C . VAL A 1 100 ? -0.203 -6.798 4.175 1.00 90.50 100 VAL A C 1
ATOM 759 O O . VAL A 1 100 ? 0.782 -6.295 3.643 1.00 90.50 100 VAL A O 1
ATOM 762 N N . SER A 1 101 ? -0.097 -7.885 4.949 1.00 88.00 101 SER A N 1
ATOM 763 C CA . SER A 1 101 ? 1.196 -8.514 5.254 1.00 88.00 101 SER A CA 1
ATOM 764 C C . SER A 1 101 ? 1.887 -9.077 4.012 1.00 88.00 101 SER A C 1
ATOM 766 O O . SER A 1 101 ? 3.108 -8.974 3.892 1.00 88.00 101 SER A O 1
ATOM 768 N N . ARG A 1 102 ? 1.118 -9.676 3.095 1.00 84.38 102 ARG A N 1
ATOM 769 C CA . ARG A 1 102 ? 1.632 -10.220 1.835 1.00 84.38 102 ARG A CA 1
ATOM 770 C C . ARG A 1 102 ? 2.121 -9.108 0.911 1.00 84.38 102 ARG A C 1
ATOM 772 O O . ARG A 1 102 ? 3.211 -9.236 0.361 1.00 84.38 102 ARG A O 1
ATOM 779 N N . LEU A 1 103 ? 1.359 -8.026 0.773 1.00 87.56 103 LEU A N 1
ATOM 780 C CA . LEU A 1 103 ? 1.755 -6.882 -0.049 1.00 87.56 103 LEU A CA 1
ATOM 781 C C . LEU A 1 103 ? 3.002 -6.194 0.528 1.00 87.56 103 LEU A C 1
ATOM 783 O O . LEU A 1 103 ? 3.978 -5.999 -0.189 1.00 87.56 103 LEU A O 1
ATOM 787 N N . ALA A 1 104 ? 3.056 -5.987 1.847 1.00 89.25 104 ALA A N 1
ATOM 788 C CA . ALA A 1 104 ? 4.234 -5.433 2.521 1.00 89.25 104 ALA A CA 1
ATOM 789 C C . ALA A 1 104 ? 5.507 -6.262 2.287 1.00 89.25 104 ALA A C 1
ATOM 791 O O . ALA A 1 104 ? 6.595 -5.715 2.103 1.00 89.25 104 ALA A O 1
ATOM 792 N N . TYR A 1 105 ? 5.383 -7.594 2.295 1.00 83.56 105 TYR A N 1
ATOM 793 C CA . TYR A 1 105 ? 6.498 -8.489 1.991 1.00 83.56 105 TYR A CA 1
ATOM 794 C C . TYR A 1 105 ? 7.023 -8.273 0.565 1.00 83.56 105 TYR A C 1
ATOM 796 O O . TYR A 1 105 ? 8.231 -8.131 0.376 1.00 83.56 105 TYR A O 1
ATOM 804 N N . LEU A 1 106 ? 6.125 -8.202 -0.420 1.00 80.06 106 LEU A N 1
ATOM 805 C CA . LEU A 1 106 ? 6.478 -7.998 -1.826 1.00 80.06 106 LEU A CA 1
ATOM 806 C C . LEU A 1 106 ? 7.081 -6.609 -2.072 1.00 80.06 106 LEU A C 1
ATOM 808 O O . LEU A 1 106 ? 8.117 -6.512 -2.727 1.00 80.06 106 LEU A O 1
ATOM 812 N N . ARG A 1 107 ? 6.525 -5.549 -1.472 1.00 88.69 107 ARG A N 1
ATOM 813 C CA . ARG A 1 107 ? 7.123 -4.205 -1.510 1.00 88.69 107 ARG A CA 1
ATOM 814 C C . ARG A 1 107 ? 8.534 -4.196 -0.936 1.00 88.69 107 ARG A C 1
ATOM 816 O O . ARG A 1 107 ? 9.428 -3.603 -1.528 1.00 88.69 107 ARG A O 1
ATOM 823 N N . ASN A 1 108 ? 8.765 -4.862 0.196 1.00 85.19 108 ASN A N 1
ATOM 824 C CA . ASN A 1 108 ? 10.105 -4.940 0.784 1.00 85.19 108 ASN A CA 1
ATOM 825 C C . ASN A 1 108 ? 11.075 -5.746 -0.090 1.00 85.19 108 ASN A C 1
ATOM 827 O O . ASN A 1 108 ? 12.251 -5.398 -0.172 1.00 85.19 108 ASN A O 1
ATOM 831 N N . ALA A 1 109 ? 10.607 -6.800 -0.763 1.00 76.38 109 ALA A N 1
ATOM 832 C CA . ALA A 1 109 ? 11.425 -7.522 -1.735 1.00 76.38 109 ALA A CA 1
ATOM 833 C C . ALA A 1 109 ? 11.831 -6.612 -2.910 1.00 76.38 109 ALA A C 1
ATOM 835 O O . ALA A 1 109 ? 13.015 -6.564 -3.250 1.00 76.38 109 ALA A O 1
ATOM 836 N N . ALA A 1 110 ? 10.883 -5.831 -3.440 1.00 79.25 110 ALA A N 1
ATOM 837 C CA . ALA A 1 110 ? 11.115 -4.859 -4.508 1.00 79.25 110 ALA A CA 1
ATOM 838 C C . ALA A 1 110 ? 12.089 -3.741 -4.089 1.00 79.25 110 ALA A C 1
ATOM 840 O O . ALA A 1 110 ? 13.047 -3.459 -4.803 1.00 79.25 110 ALA A O 1
ATOM 841 N N . ALA A 1 111 ? 11.898 -3.152 -2.905 1.00 81.25 111 ALA A N 1
ATOM 842 C CA . ALA A 1 111 ? 12.730 -2.059 -2.392 1.00 81.25 111 ALA A CA 1
ATOM 843 C C . ALA A 1 111 ? 14.184 -2.470 -2.106 1.00 81.25 111 ALA A C 1
ATOM 845 O O . ALA A 1 111 ? 15.088 -1.644 -2.162 1.00 81.25 111 ALA A O 1
ATOM 846 N N . HIS A 1 112 ? 14.425 -3.746 -1.797 1.00 78.19 112 HIS A N 1
ATOM 847 C CA . HIS A 1 112 ? 15.768 -4.264 -1.535 1.00 78.19 112 HIS A CA 1
ATOM 848 C C . HIS A 1 112 ? 16.414 -4.946 -2.750 1.00 78.19 112 HIS A C 1
ATOM 850 O O . HIS A 1 112 ? 17.450 -5.588 -2.581 1.00 78.19 112 HIS A O 1
ATOM 856 N N . GLY A 1 113 ? 15.800 -4.872 -3.938 1.00 76.44 113 GLY A N 1
ATOM 857 C CA . GLY A 1 113 ? 16.299 -5.544 -5.144 1.00 76.44 113 GLY A CA 1
ATOM 858 C C . GLY A 1 113 ? 16.402 -7.067 -4.993 1.00 76.44 113 GLY A C 1
ATOM 859 O O . GLY A 1 113 ? 17.208 -7.706 -5.657 1.00 76.44 113 GLY A O 1
ATOM 860 N N . LYS A 1 114 ? 15.627 -7.664 -4.075 1.00 67.12 114 LYS A N 1
ATOM 861 C CA . LYS A 1 114 ? 15.690 -9.104 -3.753 1.00 67.12 114 LYS A CA 1
ATOM 862 C C . LYS A 1 114 ? 14.906 -9.973 -4.739 1.00 67.12 114 LYS A C 1
ATOM 864 O O . LYS A 1 114 ? 14.927 -11.196 -4.622 1.00 67.12 114 LYS A O 1
ATOM 869 N N . SER A 1 115 ? 14.209 -9.349 -5.679 1.00 62.47 115 SER A N 1
ATOM 870 C CA . SER A 1 115 ? 13.452 -9.989 -6.747 1.00 62.47 115 SER A CA 1
ATOM 871 C C . SER A 1 115 ? 13.437 -9.063 -7.955 1.00 62.47 115 SER A C 1
ATOM 873 O O . SER A 1 115 ? 13.031 -7.908 -7.805 1.00 62.47 115 SER A O 1
ATOM 875 N N . ASP A 1 116 ? 13.811 -9.570 -9.130 1.00 69.69 116 ASP A N 1
ATOM 876 C CA . ASP A 1 116 ? 13.499 -8.900 -10.392 1.00 69.69 116 ASP A CA 1
ATOM 877 C C . ASP A 1 116 ? 11.976 -8.888 -10.541 1.00 69.69 116 ASP A C 1
ATOM 879 O O . ASP A 1 116 ? 11.341 -9.900 -10.848 1.00 69.69 116 ASP A O 1
ATOM 883 N N . VAL A 1 117 ? 11.363 -7.750 -10.223 1.00 77.25 117 VAL A N 1
ATOM 884 C CA . VAL A 1 117 ? 9.928 -7.553 -10.407 1.00 77.25 117 VAL A CA 1
ATOM 885 C C . VAL A 1 117 ? 9.710 -7.248 -11.882 1.00 77.25 117 VAL A C 1
ATOM 887 O O . VAL A 1 117 ? 10.162 -6.218 -12.373 1.00 77.25 117 VAL A O 1
ATOM 890 N N . SER A 1 118 ? 9.031 -8.142 -12.600 1.00 86.50 118 SER A N 1
ATOM 891 C CA . SER A 1 118 ? 8.638 -7.871 -13.986 1.00 86.50 118 SER A CA 1
ATOM 892 C C . SER A 1 118 ? 7.594 -6.751 -14.048 1.00 86.50 118 SER A C 1
ATOM 894 O O . SER A 1 118 ? 6.859 -6.531 -13.082 1.00 86.50 118 SER A O 1
ATOM 896 N N . TYR A 1 119 ? 7.486 -6.072 -15.193 1.00 88.25 119 TYR A N 1
ATOM 897 C CA . TYR A 1 119 ? 6.433 -5.077 -15.415 1.00 88.25 119 TYR A CA 1
ATOM 898 C C . TYR A 1 119 ? 5.032 -5.655 -15.162 1.00 88.25 119 TYR A C 1
ATOM 900 O O . TYR A 1 119 ? 4.259 -5.073 -14.404 1.00 88.25 119 TYR A O 1
ATOM 908 N N . ASP A 1 120 ? 4.733 -6.832 -15.719 1.00 84.00 120 ASP A N 1
ATOM 909 C CA . ASP A 1 120 ? 3.426 -7.478 -15.564 1.00 84.00 120 ASP A CA 1
ATOM 910 C C . ASP A 1 120 ? 3.127 -7.789 -14.089 1.00 84.00 120 ASP A C 1
ATOM 912 O O . ASP A 1 120 ? 2.047 -7.475 -13.587 1.00 84.00 120 ASP A O 1
ATOM 916 N N . SER A 1 121 ? 4.115 -8.314 -13.354 1.00 83.12 121 SER A N 1
ATOM 917 C CA . SER A 1 121 ? 3.984 -8.568 -11.914 1.00 83.12 121 SER A CA 1
ATOM 918 C C . SER A 1 121 ? 3.810 -7.283 -11.099 1.00 83.12 121 SER A C 1
ATOM 920 O O . SER A 1 121 ? 3.067 -7.283 -10.118 1.00 83.12 121 SER A O 1
ATOM 922 N N . ALA A 1 122 ? 4.467 -6.185 -11.485 1.00 88.56 122 ALA A N 1
ATOM 923 C CA . ALA A 1 122 ? 4.269 -4.885 -10.849 1.00 88.56 122 ALA A CA 1
ATOM 924 C C . ALA A 1 122 ? 2.858 -4.346 -11.103 1.00 88.56 122 ALA A C 1
ATOM 926 O O . ALA A 1 122 ? 2.223 -3.870 -10.168 1.00 88.56 122 ALA A O 1
ATOM 927 N N . VAL A 1 123 ? 2.329 -4.464 -12.323 1.00 90.50 123 VAL A N 1
ATOM 928 C CA . VAL A 1 123 ? 0.961 -4.030 -12.651 1.00 90.50 123 VAL A CA 1
ATOM 929 C C . VAL A 1 123 ? -0.082 -4.833 -11.869 1.00 90.50 123 VAL A C 1
ATOM 931 O O . VAL A 1 123 ? -1.009 -4.245 -11.311 1.00 90.50 123 VAL A O 1
ATOM 934 N N . GLU A 1 124 ? 0.066 -6.157 -11.779 1.00 86.88 124 GLU A N 1
ATOM 935 C CA . GLU A 1 124 ? -0.811 -6.996 -10.949 1.00 86.88 124 GLU A CA 1
ATOM 936 C C . GLU A 1 124 ? -0.756 -6.588 -9.474 1.00 86.88 124 GLU A C 1
ATOM 938 O O . GLU A 1 124 ? -1.792 -6.457 -8.818 1.00 86.88 124 GLU A O 1
ATOM 943 N N . TYR A 1 125 ? 0.451 -6.334 -8.962 1.00 90.56 125 TYR A N 1
ATOM 944 C CA . TYR A 1 125 ? 0.652 -5.856 -7.601 1.00 90.56 125 TYR A CA 1
ATOM 945 C C . TYR A 1 125 ? -0.021 -4.501 -7.356 1.00 90.56 125 TYR A C 1
ATOM 947 O O . TYR A 1 125 ? -0.716 -4.337 -6.352 1.00 90.56 125 TYR A O 1
ATOM 955 N N . ILE A 1 126 ? 0.178 -3.534 -8.257 1.00 91.62 126 ILE A N 1
ATOM 956 C CA . ILE A 1 126 ? -0.388 -2.183 -8.168 1.00 91.62 126 ILE A CA 1
ATOM 957 C C . ILE A 1 126 ? -1.909 -2.270 -8.083 1.00 91.62 126 ILE A C 1
ATOM 959 O O . ILE A 1 126 ? -2.503 -1.744 -7.144 1.00 91.62 126 ILE A O 1
ATOM 963 N N . ARG A 1 127 ? -2.532 -3.021 -8.994 1.00 90.75 127 ARG A N 1
ATOM 964 C CA . ARG A 1 127 ? -3.987 -3.220 -9.009 1.00 90.75 127 ARG A CA 1
ATOM 965 C C . ARG A 1 127 ? -4.501 -3.840 -7.718 1.00 90.75 127 ARG A C 1
ATOM 967 O O . ARG A 1 127 ? -5.446 -3.320 -7.134 1.00 90.75 127 ARG A O 1
ATOM 974 N N . ALA A 1 128 ? -3.856 -4.905 -7.243 1.00 87.31 128 ALA A N 1
ATOM 975 C CA . ALA A 1 128 ? -4.237 -5.557 -5.991 1.00 87.31 128 ALA A CA 1
ATOM 976 C C . ALA A 1 128 ? -4.092 -4.619 -4.778 1.00 87.31 128 ALA A C 1
ATOM 978 O O . ALA A 1 128 ? -4.893 -4.667 -3.844 1.00 87.31 128 ALA A O 1
ATOM 979 N N . THR A 1 129 ? -3.075 -3.757 -4.794 1.00 91.81 129 THR A N 1
ATOM 980 C CA . THR A 1 129 ? -2.813 -2.786 -3.727 1.00 91.81 129 THR A CA 1
ATOM 981 C C . THR A 1 129 ? -3.867 -1.683 -3.708 1.00 91.81 129 THR A C 1
ATOM 983 O O . THR A 1 129 ? -4.412 -1.387 -2.646 1.00 91.81 129 THR A O 1
ATOM 986 N N . ILE A 1 130 ? -4.221 -1.142 -4.874 1.00 90.50 130 ILE A N 1
ATOM 987 C CA . ILE A 1 130 ? -5.258 -0.110 -5.024 1.00 90.50 130 ILE A CA 1
ATOM 988 C C . ILE A 1 130 ? -6.640 -0.669 -4.693 1.00 90.50 130 ILE A C 1
ATOM 990 O O . ILE A 1 130 ? -7.429 -0.021 -4.008 1.00 90.50 130 ILE A O 1
ATOM 994 N N . GLU A 1 131 ? -6.939 -1.898 -5.118 1.00 89.00 131 GLU A N 1
ATOM 995 C CA . GLU A 1 131 ? -8.184 -2.569 -4.746 1.00 89.00 131 GLU A CA 1
ATOM 996 C C . GLU A 1 131 ? -8.303 -2.710 -3.223 1.00 89.00 131 GLU A C 1
ATOM 998 O O . GLU A 1 131 ? -9.348 -2.391 -2.650 1.00 89.00 131 GLU A O 1
ATOM 1003 N N . LEU A 1 132 ? -7.227 -3.124 -2.547 1.00 90.25 132 LEU A N 1
ATOM 1004 C CA . LEU A 1 132 ? -7.217 -3.216 -1.091 1.00 90.25 132 LEU A CA 1
ATOM 1005 C C . LEU A 1 132 ? -7.352 -1.841 -0.425 1.00 90.25 132 LEU A C 1
ATOM 1007 O O . LEU A 1 132 ? -8.094 -1.722 0.548 1.00 90.25 132 LEU A O 1
ATOM 1011 N N . ALA A 1 133 ? -6.686 -0.809 -0.946 1.00 90.50 133 ALA A N 1
ATOM 1012 C CA . ALA A 1 133 ? -6.807 0.557 -0.442 1.00 90.50 133 ALA A CA 1
ATOM 1013 C C . ALA A 1 133 ? -8.263 1.052 -0.523 1.00 90.50 133 ALA A C 1
ATOM 1015 O O . ALA A 1 133 ? -8.806 1.524 0.474 1.00 90.50 133 ALA A O 1
ATOM 1016 N N . ARG A 1 134 ? -8.951 0.818 -1.652 1.00 88.50 134 ARG A N 1
ATOM 1017 C CA . ARG A 1 134 ? -10.388 1.117 -1.813 1.00 88.50 134 ARG A CA 1
ATOM 1018 C C . ARG A 1 134 ? -11.255 0.370 -0.795 1.00 88.50 134 ARG A C 1
ATOM 1020 O O . ARG A 1 134 ? -12.179 0.950 -0.226 1.00 88.50 134 ARG A O 1
ATOM 1027 N N . GLN A 1 135 ? -10.967 -0.909 -0.546 1.00 90.06 135 GLN A N 1
ATOM 1028 C CA . GLN A 1 135 ? -11.693 -1.693 0.462 1.00 90.06 135 GLN A CA 1
ATOM 1029 C C . GLN A 1 135 ? -11.490 -1.123 1.872 1.00 90.06 135 GLN A C 1
ATOM 1031 O O . GLN A 1 135 ? -12.459 -0.970 2.614 1.00 90.06 135 GLN A O 1
ATOM 103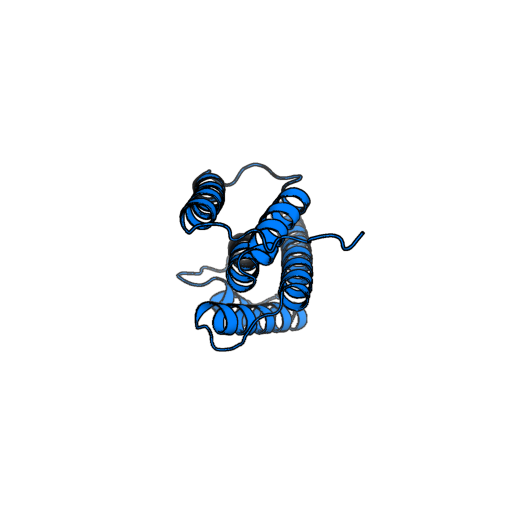6 N N . VAL A 1 136 ? -10.252 -0.779 2.236 1.00 90.75 136 VAL A N 1
ATOM 1037 C CA . VAL A 1 136 ? -9.921 -0.166 3.532 1.00 90.75 136 VAL A CA 1
ATOM 1038 C C . VAL A 1 136 ? -10.616 1.186 3.684 1.00 90.75 136 VAL A C 1
ATOM 1040 O O . VAL A 1 136 ? -11.265 1.419 4.699 1.00 90.75 136 VAL A O 1
ATOM 1043 N N . GLN A 1 137 ? -10.581 2.034 2.658 1.00 90.69 137 GLN A N 1
ATOM 1044 C CA . GLN A 1 137 ? -11.260 3.328 2.653 1.00 90.69 137 GLN A CA 1
ATOM 1045 C C . GLN A 1 137 ? -12.777 3.186 2.871 1.00 90.69 137 GLN A C 1
ATOM 1047 O O . GLN A 1 137 ? -13.364 3.903 3.685 1.00 90.69 137 GLN A O 1
ATOM 1052 N N . ALA A 1 138 ? -13.421 2.224 2.202 1.00 89.31 138 ALA A N 1
ATOM 1053 C CA . ALA A 1 138 ? -14.844 1.950 2.397 1.00 89.31 138 ALA A CA 1
ATOM 1054 C C . ALA A 1 138 ? -15.161 1.535 3.847 1.00 89.31 138 ALA A C 1
ATOM 1056 O O . ALA A 1 138 ? -16.163 1.983 4.410 1.00 89.31 138 ALA A O 1
ATOM 1057 N N . LEU A 1 139 ? -14.295 0.731 4.474 1.00 89.69 139 LEU A N 1
ATOM 1058 C CA . LEU A 1 139 ? -14.423 0.355 5.887 1.00 89.69 139 LEU A CA 1
ATOM 1059 C C . LEU A 1 139 ? -14.234 1.557 6.819 1.00 89.69 139 LEU A C 1
ATOM 1061 O O . LEU A 1 139 ? -14.977 1.695 7.789 1.00 89.69 139 LEU A O 1
ATOM 1065 N N . THR A 1 140 ? -13.294 2.453 6.513 1.00 90.62 140 THR A N 1
ATOM 1066 C CA . THR A 1 140 ? -13.074 3.696 7.266 1.00 90.62 140 THR A CA 1
ATOM 1067 C C . THR A 1 140 ? -14.332 4.563 7.294 1.00 90.62 140 THR A C 1
ATOM 1069 O O . THR A 1 140 ? -14.752 5.013 8.361 1.00 90.62 140 THR A O 1
ATOM 1072 N N . VAL A 1 141 ? -14.985 4.755 6.143 1.00 89.25 141 VAL A N 1
ATOM 1073 C CA . VAL A 1 141 ? -16.229 5.541 6.043 1.00 89.25 141 VAL A CA 1
ATOM 1074 C C . VAL A 1 141 ? -17.373 4.890 6.828 1.00 89.25 141 VAL A C 1
ATOM 1076 O O . VAL A 1 141 ? -18.126 5.580 7.523 1.00 89.25 141 VAL A O 1
ATOM 1079 N N . GLN A 1 142 ? -17.500 3.561 6.763 1.00 86.94 142 GLN A N 1
ATOM 1080 C CA . GLN A 1 142 ? -18.493 2.823 7.549 1.00 86.94 142 GLN A CA 1
ATOM 1081 C C . GLN A 1 142 ? -18.268 3.003 9.056 1.00 86.94 142 GLN A C 1
ATOM 1083 O O . GLN A 1 142 ? -19.222 3.287 9.781 1.00 86.94 142 GLN A O 1
ATOM 1088 N N . GLN A 1 143 ? -17.016 2.917 9.513 1.00 84.81 143 GLN A N 1
ATOM 1089 C CA . GLN A 1 143 ? -16.660 3.102 10.920 1.00 84.81 143 GLN A CA 1
ATOM 1090 C C . GLN A 1 143 ? -16.980 4.522 11.410 1.00 84.81 143 GLN A C 1
ATOM 1092 O O . GLN A 1 143 ? -17.576 4.688 12.471 1.00 84.81 143 GLN A O 1
ATOM 1097 N N . ALA A 1 144 ? -16.651 5.549 10.620 1.00 81.44 144 ALA A N 1
ATOM 1098 C CA . ALA A 1 144 ? -16.948 6.942 10.960 1.00 81.44 144 ALA A CA 1
ATOM 1099 C C . ALA A 1 144 ? -18.461 7.211 11.079 1.00 81.44 144 ALA A C 1
ATOM 1101 O O . ALA A 1 144 ? -18.904 7.960 11.954 1.00 81.44 144 ALA A O 1
ATOM 1102 N N . THR A 1 145 ? -19.261 6.562 10.228 1.00 80.31 145 THR A N 1
ATOM 1103 C CA . THR A 1 145 ? -20.726 6.673 10.257 1.00 80.31 145 THR A CA 1
ATOM 1104 C C . THR A 1 145 ? -21.315 6.003 11.503 1.00 80.31 145 THR A C 1
ATOM 1106 O O . THR A 1 145 ? -22.232 6.550 12.110 1.00 80.31 145 THR A O 1
ATOM 1109 N N . GLN A 1 146 ? -20.779 4.849 11.915 1.00 77.88 146 GLN A N 1
ATOM 1110 C CA . GLN A 1 146 ? -21.236 4.127 13.109 1.00 77.88 146 GLN A CA 1
ATOM 1111 C C . GLN A 1 146 ? -20.874 4.843 14.415 1.00 77.88 146 GLN A C 1
ATOM 1113 O O . GLN A 1 146 ? -21.675 4.838 15.341 1.00 77.88 146 GLN A O 1
ATOM 1118 N N . SER A 1 147 ? -19.712 5.496 14.488 1.00 72.75 147 SER A N 1
ATOM 1119 C CA . SER A 1 147 ? -19.282 6.242 15.683 1.00 72.75 147 SER A CA 1
ATOM 1120 C C . SER A 1 147 ? -20.026 7.572 15.902 1.00 72.75 147 SER A C 1
ATOM 1122 O O . SER A 1 147 ? -19.811 8.221 16.922 1.00 72.75 147 SER A O 1
ATOM 1124 N N . SER A 1 148 ? -20.859 8.003 14.947 1.00 67.94 148 SER A N 1
ATOM 1125 C CA . SER A 1 148 ? -21.625 9.262 15.003 1.00 67.94 148 SER A CA 1
ATOM 1126 C C . SER A 1 148 ? -23.091 9.079 15.446 1.00 67.94 148 SER A C 1
ATOM 1128 O O . SER A 1 148 ? -23.845 10.054 15.441 1.00 67.94 148 SER A O 1
ATOM 1130 N N . GLN A 1 149 ? -23.504 7.851 15.785 1.00 52.78 149 GLN A N 1
ATOM 1131 C CA . GLN A 1 149 ? -24.834 7.494 16.306 1.00 52.78 149 GLN A CA 1
ATOM 1132 C C . GLN A 1 149 ? -24.768 7.156 17.795 1.00 52.78 149 GLN A C 1
ATOM 1134 O O . GLN A 1 149 ? -25.751 7.485 18.496 1.00 52.78 149 GLN A O 1
#

Secondary structure (DSSP, 8-state):
-----------HHHHHHHHHHHHHHHHS-S---SSHHHHHHHHHHHHHHH-HHHHHHHHHHHHHHHHHHHHHHTT----S-HHHHHHH-TTS-HHHHHHHHHHHHHHHHHHTT-S---HHHHHHHHHHHHHHHHHHHHHHHHHHHHTT-

Radius of gyration: 16.79 Å; chains: 1; bounding box: 42×30×59 Å